Protein AF-A0A2P8HW48-F1 (afdb_monomer_lite)

Organism: NCBI:txid517424

Foldseek 3Di:
DDPPPPPCPPDDDQQDWKDAPNDIWGFNDDDRFWTWTWDADPDCPDDDRTDIDIGGSSRIDDD

Sequence (63 aa):
MSDELEELSGTFEIGQTVYYQGEEMTVINELERTLVLEYVHFVPLSEDDHERIVVRKNKVTLQ

Secondary structure (DSSP, 8-state):
---------PPPPTT-EEEETTEEEEEEEE-SSEEEEEEE-SS--SS--EEEEEEEGGG-B--

Structure (mmCIF, N/CA/C/O backbone):
data_AF-A0A2P8HW48-F1
#
_entry.id   AF-A0A2P8HW48-F1
#
loop_
_atom_site.group_PDB
_atom_site.id
_atom_site.type_symbol
_atom_site.label_atom_id
_atom_site.label_alt_id
_atom_site.label_comp_id
_atom_site.label_asym_id
_atom_site.label_entity_id
_atom_site.label_seq_id
_atom_site.pdbx_PDB_ins_code
_atom_site.Cartn_x
_atom_site.Cartn_y
_atom_site.Cartn_z
_atom_site.occupancy
_atom_site.B_iso_or_equiv
_atom_site.auth_seq_id
_atom_site.auth_comp_id
_atom_site.auth_asym_id
_atom_site.auth_atom_id
_atom_site.pdbx_PDB_model_num
ATOM 1 N N . MET A 1 1 ? -4.015 -21.787 20.398 1.00 42.50 1 MET A N 1
ATOM 2 C CA . MET A 1 1 ? -3.959 -21.281 19.015 1.00 42.50 1 MET A CA 1
ATOM 3 C C . MET A 1 1 ? -4.152 -19.794 19.155 1.00 42.50 1 MET A C 1
ATOM 5 O O . MET A 1 1 ? -5.280 -19.343 19.258 1.00 42.50 1 MET A O 1
ATOM 9 N N . SER A 1 2 ? -3.041 -19.129 19.446 1.00 44.09 2 SER A N 1
ATOM 10 C CA . SER A 1 2 ? -2.963 -17.715 19.790 1.00 44.09 2 SER A CA 1
ATOM 11 C C . SER A 1 2 ? -3.392 -16.877 18.599 1.00 44.09 2 SER A C 1
ATOM 13 O O . SER A 1 2 ? -3.070 -17.214 17.463 1.00 44.09 2 SER A O 1
ATOM 15 N N . ASP A 1 3 ? -4.143 -15.831 18.898 1.00 43.31 3 ASP A N 1
ATOM 16 C CA . ASP A 1 3 ? -4.679 -14.828 17.996 1.00 43.31 3 ASP A CA 1
ATOM 17 C C . ASP A 1 3 ? -3.568 -14.094 17.218 1.00 43.31 3 ASP A C 1
ATOM 19 O O . ASP A 1 3 ? -3.285 -12.930 17.458 1.00 43.31 3 ASP A O 1
ATOM 23 N N . GLU A 1 4 ? -2.949 -14.756 16.236 1.00 43.44 4 GLU A N 1
ATOM 24 C CA . GLU A 1 4 ? -2.016 -14.167 15.252 1.00 43.44 4 GLU A CA 1
ATOM 25 C C . GLU A 1 4 ? -2.751 -13.326 14.185 1.00 43.44 4 GLU A C 1
ATOM 27 O O . GLU A 1 4 ? -2.273 -13.102 13.076 1.00 43.44 4 GLU A O 1
ATOM 32 N N . LEU A 1 5 ? -3.950 -12.854 14.524 1.00 47.22 5 LEU A N 1
ATOM 33 C CA . LEU A 1 5 ? -4.574 -11.677 13.936 1.00 47.22 5 LEU A CA 1
ATOM 34 C C . LEU A 1 5 ? -4.357 -10.509 14.902 1.00 47.22 5 LEU A C 1
ATOM 36 O O . LEU A 1 5 ? -5.291 -9.757 15.173 1.00 47.22 5 LEU A O 1
ATOM 40 N N . GLU A 1 6 ? -3.140 -10.373 15.445 1.00 47.12 6 GLU A N 1
ATOM 41 C CA . GLU A 1 6 ? -2.678 -9.076 15.920 1.00 47.12 6 GLU A CA 1
ATOM 42 C C . GLU A 1 6 ? -2.914 -8.124 14.757 1.00 47.12 6 GLU A C 1
ATOM 44 O O . GLU A 1 6 ? -2.337 -8.246 13.672 1.00 47.12 6 GLU A O 1
ATOM 49 N N . GLU A 1 7 ? -3.910 -7.272 14.959 1.00 48.53 7 GLU A N 1
ATOM 50 C CA . GLU A 1 7 ? -4.253 -6.192 14.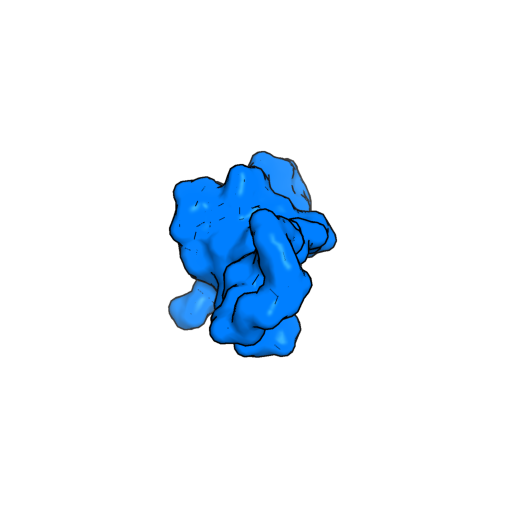076 1.00 48.53 7 GLU A CA 1
ATOM 51 C C . GLU A 1 7 ? -2.934 -5.534 13.687 1.00 48.53 7 GLU A C 1
ATOM 53 O O . GLU A 1 7 ? -2.247 -4.961 14.529 1.00 48.53 7 GLU A O 1
ATOM 58 N N . LEU A 1 8 ? -2.567 -5.604 12.407 1.00 53.25 8 LEU A N 1
ATOM 59 C CA . LEU A 1 8 ? -1.656 -4.636 11.813 1.00 53.25 8 LEU A CA 1
ATOM 60 C C . LEU A 1 8 ? -2.384 -3.278 11.838 1.00 53.25 8 LEU A C 1
ATOM 62 O O . LEU A 1 8 ? -2.753 -2.712 10.813 1.00 53.25 8 LEU A O 1
ATOM 66 N N . SER A 1 9 ? -2.614 -2.772 13.048 1.00 52.66 9 SER A N 1
ATOM 67 C CA . SER A 1 9 ? -2.837 -1.387 13.421 1.00 52.66 9 SER A CA 1
ATOM 68 C C . SER A 1 9 ? -1.506 -0.632 13.394 1.00 52.66 9 SER A C 1
ATOM 70 O O . SER A 1 9 ? -1.351 0.376 14.078 1.00 52.66 9 SER A O 1
ATOM 72 N N . GLY A 1 10 ? -0.515 -1.152 12.662 1.00 64.00 10 GLY A N 1
ATOM 73 C CA . GLY A 1 10 ? 0.673 -0.406 12.315 1.00 64.00 10 GLY A CA 1
ATOM 74 C C . GLY A 1 10 ? 0.235 0.803 11.506 1.00 64.00 10 GLY A C 1
ATOM 75 O O . GLY A 1 10 ? -0.486 0.675 10.514 1.00 64.00 10 GLY A O 1
ATOM 76 N N . THR A 1 11 ? 0.618 1.979 11.978 1.00 78.56 11 THR A N 1
ATOM 77 C CA . THR A 1 11 ? 0.578 3.200 11.184 1.00 78.56 11 THR A CA 1
ATOM 78 C C . THR A 1 11 ? 1.554 3.008 10.026 1.00 78.56 11 THR A C 1
ATOM 80 O O . THR A 1 11 ? 2.709 2.649 10.262 1.00 78.56 11 THR A O 1
ATOM 83 N N . PHE A 1 12 ? 1.091 3.185 8.793 1.00 89.69 12 PHE A N 1
ATOM 84 C CA . PHE A 1 12 ? 1.951 3.117 7.612 1.00 89.69 12 PHE A CA 1
ATOM 85 C C . PHE A 1 12 ? 2.432 4.517 7.251 1.00 89.69 12 PHE A C 1
ATOM 87 O O . PHE A 1 12 ? 1.665 5.476 7.294 1.00 89.69 12 PHE A O 1
ATOM 94 N N . GLU A 1 13 ? 3.692 4.641 6.854 1.00 91.69 13 GLU A N 1
ATOM 95 C CA . GLU A 1 13 ? 4.248 5.924 6.431 1.00 91.69 13 GLU A CA 1
ATOM 96 C C . GLU A 1 13 ? 4.087 6.110 4.919 1.00 91.69 13 GLU A C 1
ATOM 98 O O . GLU A 1 13 ? 4.275 5.183 4.133 1.00 91.69 13 GLU A O 1
ATOM 103 N N . ILE A 1 14 ? 3.750 7.323 4.477 1.00 94.00 14 ILE A N 1
ATOM 104 C CA . ILE A 1 14 ? 3.761 7.646 3.044 1.00 94.00 14 ILE A CA 1
ATOM 105 C C . ILE A 1 14 ? 5.209 7.561 2.544 1.00 94.00 14 ILE A C 1
ATOM 107 O O . ILE A 1 14 ? 6.112 8.149 3.135 1.00 94.00 14 ILE A O 1
ATOM 111 N N . GLY A 1 15 ? 5.423 6.836 1.450 1.00 92.62 15 GLY A N 1
ATOM 112 C CA . GLY A 1 15 ? 6.736 6.474 0.920 1.00 92.62 15 GLY A CA 1
ATOM 113 C C . GLY A 1 15 ? 7.268 5.136 1.439 1.00 92.62 15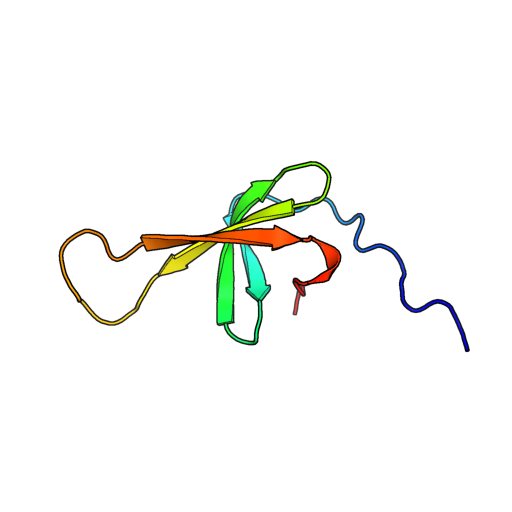 GLY A C 1
ATOM 114 O O . GLY A 1 15 ? 8.287 4.666 0.941 1.00 92.62 15 GLY A O 1
ATOM 115 N N . GLN A 1 16 ? 6.593 4.498 2.400 1.00 93.81 16 GLN A N 1
ATOM 116 C CA . GLN A 1 16 ? 6.974 3.178 2.894 1.00 93.81 16 GLN A CA 1
ATOM 117 C C . GLN A 1 16 ? 6.758 2.106 1.822 1.00 93.81 16 GLN A C 1
ATOM 119 O O . GLN A 1 16 ? 5.707 2.055 1.178 1.00 93.81 16 GLN A O 1
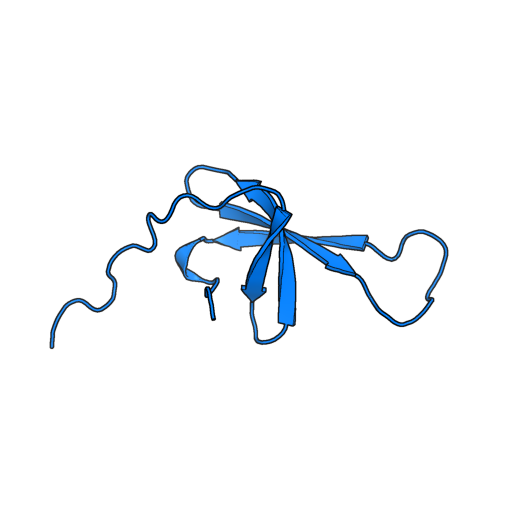ATOM 124 N N . THR A 1 17 ? 7.732 1.210 1.682 1.00 93.38 17 THR A N 1
ATOM 125 C CA . THR A 1 17 ? 7.594 -0.002 0.874 1.00 93.38 17 THR A CA 1
ATOM 126 C C . THR A 1 17 ? 6.813 -1.065 1.641 1.00 93.38 17 THR A C 1
ATOM 128 O O . THR A 1 17 ? 7.129 -1.384 2.790 1.00 93.38 17 THR A O 1
ATOM 131 N N . VAL A 1 18 ? 5.799 -1.631 0.993 1.00 93.19 18 VAL A N 1
ATOM 132 C CA . VAL A 1 18 ? 4.977 -2.738 1.494 1.00 93.19 18 VAL A CA 1
ATOM 133 C C . VAL A 1 18 ? 4.841 -3.807 0.417 1.00 93.19 18 VAL A C 1
ATOM 135 O O . VAL A 1 18 ? 5.065 -3.542 -0.761 1.00 93.19 18 VAL A O 1
ATOM 138 N N . TYR A 1 19 ? 4.414 -5.004 0.808 1.00 92.56 19 TYR A N 1
ATOM 139 C CA . TYR A 1 19 ? 4.166 -6.093 -0.132 1.00 92.56 19 TYR A CA 1
ATOM 140 C C . TYR A 1 19 ? 2.684 -6.444 -0.188 1.00 92.56 19 TYR A C 1
ATOM 142 O O . TYR A 1 19 ? 2.037 -6.627 0.848 1.00 92.56 19 TYR A O 1
ATOM 150 N N . TYR A 1 20 ? 2.149 -6.575 -1.400 1.00 91.56 20 TYR A N 1
ATOM 151 C CA . TYR A 1 20 ? 0.779 -7.013 -1.651 1.00 91.56 20 TYR A CA 1
ATOM 152 C C . TYR A 1 20 ? 0.765 -8.048 -2.773 1.00 91.56 20 TYR A C 1
ATOM 154 O O . TYR A 1 20 ? 1.270 -7.805 -3.859 1.00 91.56 20 TYR A O 1
ATOM 162 N N . GLN A 1 21 ? 0.199 -9.229 -2.503 1.00 90.25 21 GLN A N 1
ATOM 163 C CA . GLN A 1 21 ? 0.165 -10.358 -3.451 1.00 90.25 21 GLN A CA 1
ATOM 164 C C . GLN A 1 21 ? 1.545 -10.788 -3.993 1.00 90.25 21 GLN A C 1
ATOM 166 O O . GLN A 1 21 ? 1.628 -11.401 -5.051 1.00 90.25 21 GLN A O 1
ATOM 171 N N . GLY A 1 22 ? 2.618 -10.523 -3.242 1.00 87.88 22 GLY A N 1
ATOM 172 C CA . GLY A 1 22 ? 3.993 -10.833 -3.647 1.00 87.88 22 GLY A CA 1
ATOM 173 C C . GLY A 1 22 ? 4.682 -9.728 -4.450 1.00 87.88 22 GLY A C 1
ATOM 174 O O . GLY A 1 22 ? 5.882 -9.837 -4.677 1.00 87.88 22 GLY A O 1
ATOM 175 N N . GLU A 1 23 ? 3.966 -8.663 -4.813 1.00 89.19 23 GLU A N 1
ATOM 176 C CA . GLU A 1 23 ? 4.523 -7.490 -5.489 1.00 89.19 23 GLU A CA 1
ATOM 177 C C . GLU A 1 23 ? 4.958 -6.428 -4.473 1.00 89.19 23 GLU A C 1
ATOM 179 O O . GLU A 1 23 ? 4.289 -6.204 -3.457 1.00 89.19 23 GLU A O 1
ATOM 184 N N . GLU A 1 24 ? 6.078 -5.769 -4.763 1.00 91.94 24 GLU A N 1
ATOM 185 C CA . GLU A 1 24 ? 6.584 -4.624 -4.006 1.00 91.94 24 GLU A CA 1
ATOM 186 C C . GLU A 1 24 ? 5.820 -3.358 -4.412 1.00 91.94 24 GLU A C 1
ATOM 188 O O . GLU A 1 24 ? 5.726 -3.037 -5.594 1.00 91.94 24 GLU A O 1
ATOM 193 N N . MET A 1 25 ? 5.262 -2.633 -3.443 1.00 93.25 25 MET A N 1
ATOM 194 C CA . MET A 1 25 ? 4.476 -1.423 -3.688 1.00 93.25 25 MET A CA 1
ATOM 195 C C . MET A 1 25 ? 4.852 -0.303 -2.719 1.00 93.25 25 MET A C 1
ATOM 197 O O . MET A 1 25 ? 5.319 -0.551 -1.607 1.00 93.25 25 MET A O 1
ATOM 201 N N . THR A 1 26 ? 4.574 0.941 -3.101 1.00 94.69 26 THR A N 1
ATOM 202 C CA . THR A 1 26 ? 4.812 2.120 -2.258 1.00 94.69 26 THR A CA 1
ATOM 203 C C . THR A 1 26 ? 3.503 2.666 -1.698 1.00 94.69 26 THR A C 1
ATOM 205 O O . THR A 1 26 ? 2.540 2.870 -2.435 1.00 94.69 26 THR A O 1
ATOM 208 N N . VAL A 1 27 ? 3.456 2.946 -0.394 1.00 95.00 27 VAL A N 1
ATOM 209 C CA . VAL A 1 27 ? 2.320 3.628 0.241 1.00 95.00 27 VAL A CA 1
ATOM 210 C C . VAL A 1 27 ? 2.302 5.088 -0.197 1.00 95.00 27 VAL A C 1
ATOM 212 O O . VAL A 1 27 ? 3.219 5.842 0.108 1.00 95.00 27 VAL A O 1
ATOM 215 N N . ILE A 1 28 ? 1.237 5.515 -0.868 1.00 95.38 28 ILE A N 1
ATOM 216 C CA . ILE A 1 28 ? 1.060 6.913 -1.291 1.00 95.38 28 ILE A CA 1
ATOM 217 C C . ILE A 1 28 ? -0.014 7.644 -0.480 1.00 95.38 28 ILE A C 1
ATOM 219 O O . ILE A 1 28 ? -0.064 8.872 -0.483 1.00 95.38 28 ILE A O 1
ATOM 223 N N . ASN A 1 29 ? -0.872 6.906 0.233 1.00 94.94 29 ASN A N 1
ATOM 224 C CA . ASN A 1 29 ? -1.817 7.471 1.191 1.00 94.94 29 ASN A CA 1
ATOM 225 C C . ASN A 1 29 ? -2.241 6.424 2.232 1.00 94.94 29 ASN A C 1
ATOM 227 O O . ASN A 1 29 ? -2.393 5.243 1.911 1.00 94.94 29 ASN A O 1
ATOM 231 N N . GLU A 1 30 ? -2.511 6.874 3.453 1.00 93.56 30 GLU A N 1
ATOM 232 C CA . GLU A 1 30 ? -3.033 6.050 4.539 1.00 93.56 30 GLU A CA 1
ATOM 233 C C . GLU A 1 30 ? -4.432 6.532 4.939 1.00 93.56 30 GLU A C 1
ATOM 235 O O . GLU A 1 30 ? -4.668 7.705 5.218 1.00 93.56 30 GLU A O 1
ATOM 240 N N . LEU A 1 31 ? -5.375 5.596 4.996 1.00 90.94 31 LEU A N 1
ATOM 241 C CA . LEU A 1 31 ? -6.707 5.792 5.557 1.00 90.94 31 LEU A CA 1
ATOM 242 C C . LEU A 1 31 ? -6.863 4.888 6.783 1.00 90.94 31 LEU A C 1
ATOM 244 O O . LEU A 1 31 ? -6.035 4.017 7.043 1.00 90.94 31 LEU A O 1
ATOM 248 N N . GLU A 1 32 ? -7.955 5.042 7.530 1.00 88.12 32 GLU A N 1
ATOM 249 C CA . GLU A 1 32 ? -8.173 4.315 8.791 1.00 88.12 32 GLU A CA 1
ATOM 250 C C . GLU A 1 32 ? -7.959 2.794 8.651 1.00 88.12 32 GLU A C 1
ATOM 252 O O . GLU A 1 32 ? -7.254 2.184 9.452 1.00 88.12 32 GLU A O 1
ATOM 257 N N . ARG A 1 33 ? -8.501 2.183 7.587 1.00 90.06 33 ARG A N 1
ATOM 258 C CA . ARG A 1 33 ? -8.480 0.720 7.370 1.00 90.06 33 ARG A CA 1
ATOM 259 C C . ARG A 1 33 ? -7.814 0.281 6.070 1.00 90.06 33 ARG A C 1
ATOM 261 O O . ARG A 1 33 ? -7.675 -0.920 5.822 1.00 90.06 33 ARG A O 1
ATOM 268 N N . THR A 1 34 ? -7.448 1.233 5.223 1.00 93.69 34 THR A N 1
ATOM 269 C CA . THR A 1 34 ? -6.953 0.976 3.870 1.00 93.69 34 THR A CA 1
ATOM 270 C C . THR A 1 34 ? -5.726 1.815 3.567 1.00 93.69 34 THR A C 1
ATOM 272 O O . THR A 1 34 ? -5.548 2.885 4.136 1.00 93.69 34 THR A O 1
ATOM 275 N N . LEU A 1 35 ? -4.918 1.339 2.633 1.00 94.44 35 LEU A N 1
ATOM 276 C CA . LEU A 1 35 ? -3.791 2.041 2.045 1.00 94.44 35 LEU A CA 1
ATOM 277 C C . LEU A 1 35 ? -4.091 2.279 0.576 1.00 94.44 35 LEU A C 1
ATOM 279 O O . LEU A 1 35 ? -4.731 1.446 -0.070 1.00 94.44 35 LEU A O 1
ATOM 283 N N . VAL A 1 36 ? -3.621 3.406 0.062 1.00 95.06 36 VAL A N 1
ATOM 284 C CA . VAL A 1 36 ? -3.476 3.603 -1.375 1.00 95.06 36 VAL A CA 1
ATOM 285 C C . VAL A 1 36 ? -2.026 3.291 -1.703 1.00 95.06 36 VAL A C 1
ATOM 287 O O . VAL A 1 36 ? -1.123 3.909 -1.137 1.00 95.06 36 VAL A O 1
ATOM 290 N N . LEU A 1 37 ? -1.822 2.308 -2.570 1.00 94.50 37 LEU A N 1
ATOM 291 C CA . LEU A 1 37 ? -0.512 1.830 -2.986 1.00 94.50 37 LEU A CA 1
ATOM 292 C C . LEU A 1 37 ? -0.282 2.177 -4.452 1.00 94.50 37 LEU A C 1
ATOM 294 O O . LEU A 1 37 ? -1.233 2.162 -5.234 1.00 94.50 37 LEU A O 1
ATOM 298 N N . GLU A 1 38 ? 0.962 2.458 -4.808 1.00 93.25 38 GLU A N 1
ATOM 299 C CA . GLU A 1 38 ? 1.409 2.668 -6.183 1.00 93.25 38 GLU A CA 1
ATOM 300 C C . GLU A 1 38 ? 2.443 1.602 -6.554 1.00 93.25 38 GLU A C 1
ATOM 302 O O . GLU A 1 38 ? 3.328 1.281 -5.755 1.00 93.25 38 GLU A O 1
ATOM 307 N N . TYR A 1 39 ? 2.301 1.040 -7.754 1.00 85.88 39 TYR A N 1
ATOM 308 C CA . TYR A 1 39 ? 3.2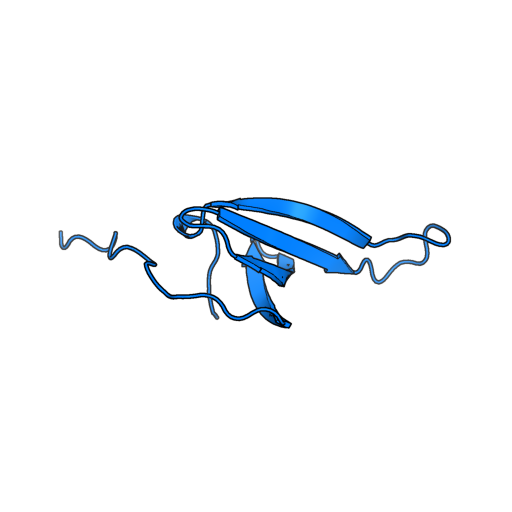80 0.148 -8.370 1.00 85.88 39 TYR A CA 1
ATOM 309 C C . TYR A 1 39 ? 3.890 0.830 -9.584 1.00 85.88 39 TYR A C 1
ATOM 311 O O . TYR A 1 39 ? 3.180 1.447 -10.379 1.00 85.88 39 TYR A O 1
ATOM 319 N N . VAL A 1 40 ? 5.206 0.700 -9.731 1.00 72.56 40 VAL A N 1
ATOM 320 C CA . VAL A 1 40 ? 5.925 1.178 -10.911 1.00 72.56 40 VAL A CA 1
ATOM 321 C C . VAL A 1 40 ? 6.214 -0.024 -11.795 1.00 72.56 40 VAL A C 1
ATOM 323 O O . VAL A 1 40 ? 7.031 -0.877 -11.445 1.00 72.56 40 VAL A O 1
ATOM 326 N N . HIS A 1 41 ? 5.573 -0.089 -12.960 1.00 66.75 41 HIS A N 1
ATOM 327 C CA . HIS A 1 41 ? 5.944 -1.084 -13.957 1.00 66.75 41 HIS A CA 1
ATOM 328 C C . HIS A 1 41 ? 7.340 -0.762 -14.505 1.00 66.75 41 HIS A C 1
ATOM 330 O O . HIS A 1 41 ? 7.597 0.321 -15.020 1.00 66.75 41 HIS A O 1
ATOM 336 N N . PHE A 1 42 ? 8.263 -1.724 -14.428 1.00 60.59 42 PHE A N 1
ATOM 337 C CA . PHE A 1 42 ? 9.611 -1.576 -15.000 1.00 60.59 42 PHE A CA 1
ATOM 338 C C . PHE A 1 42 ? 9.626 -1.700 -16.540 1.00 60.59 42 PHE A C 1
ATOM 340 O O . PHE A 1 42 ? 10.678 -1.610 -17.174 1.00 60.59 42 PHE A O 1
ATOM 347 N N . VAL A 1 43 ? 8.468 -1.944 -17.161 1.00 59.84 43 VAL A N 1
ATOM 348 C CA . VAL A 1 43 ? 8.319 -2.115 -18.609 1.00 59.84 43 VAL A CA 1
ATOM 349 C C . VAL A 1 43 ? 7.687 -0.842 -19.171 1.00 59.84 43 VAL A C 1
ATOM 351 O O . VAL A 1 43 ? 6.589 -0.524 -18.735 1.00 59.84 43 VAL A O 1
ATOM 354 N N . PRO A 1 44 ? 8.328 -0.132 -20.120 1.00 52.25 44 PRO A N 1
ATOM 355 C CA . PRO A 1 44 ? 7.812 1.130 -20.636 1.00 52.25 44 PRO A CA 1
ATOM 356 C C . PRO A 1 44 ? 6.618 0.843 -21.549 1.00 52.25 44 PRO A C 1
ATOM 358 O O . PRO A 1 44 ? 6.786 0.514 -22.727 1.00 52.25 44 PRO A O 1
ATOM 361 N N . LEU A 1 45 ? 5.412 0.938 -21.005 1.00 54.28 45 LEU A N 1
ATOM 362 C CA . LEU A 1 45 ? 4.154 0.756 -21.714 1.00 54.28 45 LEU A CA 1
ATOM 363 C C . LEU A 1 45 ? 3.367 2.069 -21.692 1.00 54.28 45 LEU A C 1
ATOM 365 O O . LEU A 1 45 ? 2.199 2.101 -21.346 1.00 54.28 45 LEU A O 1
ATOM 369 N N . SER A 1 46 ? 3.983 3.118 -22.249 1.00 57.81 46 SER A N 1
ATOM 370 C CA . SER A 1 46 ? 3.437 4.476 -22.440 1.00 57.81 46 SER A CA 1
ATOM 371 C C . SER A 1 46 ? 3.558 5.408 -21.226 1.00 57.81 46 SER A C 1
ATOM 373 O O . SER A 1 46 ? 3.964 5.007 -20.149 1.00 57.81 46 SER A O 1
ATOM 375 N N . GLU A 1 47 ? 3.347 6.708 -21.448 1.00 57.38 47 GLU A N 1
ATOM 376 C CA . GLU A 1 47 ? 3.819 7.817 -20.596 1.00 57.38 47 GLU A CA 1
ATOM 377 C C . GLU A 1 47 ? 3.174 7.927 -19.191 1.00 57.38 47 GLU A C 1
ATOM 379 O O . GLU A 1 47 ? 3.378 8.941 -18.528 1.00 57.38 47 GLU A O 1
ATOM 384 N N . ASP A 1 48 ? 2.433 6.922 -18.706 1.00 56.53 48 ASP A N 1
ATOM 385 C CA . ASP A 1 48 ? 1.726 6.984 -17.415 1.00 56.53 48 ASP A CA 1
ATOM 386 C C . ASP A 1 48 ? 1.556 5.587 -16.760 1.00 56.53 48 ASP A C 1
ATO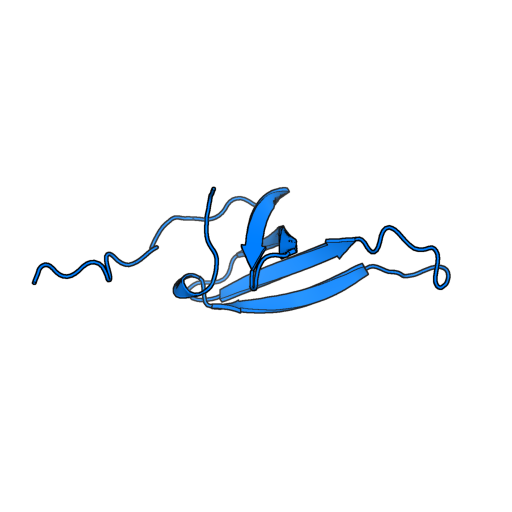M 388 O O . ASP A 1 48 ? 0.451 5.111 -16.508 1.00 56.53 48 ASP A O 1
ATOM 392 N N . ASP A 1 49 ? 2.675 4.901 -16.496 1.00 63.47 49 ASP A N 1
ATOM 393 C CA . ASP A 1 49 ? 2.733 3.507 -16.002 1.00 63.47 49 ASP A CA 1
ATOM 394 C C . ASP A 1 49 ? 2.559 3.356 -14.468 1.00 63.47 49 ASP A C 1
ATOM 396 O O . ASP A 1 49 ? 3.047 2.399 -13.856 1.00 63.47 49 ASP A O 1
ATOM 400 N N . HIS A 1 50 ? 1.884 4.307 -13.815 1.00 68.81 50 HIS A N 1
ATOM 401 C CA . HIS A 1 50 ? 1.631 4.267 -12.372 1.00 68.81 50 HIS A CA 1
ATOM 402 C C . HIS A 1 50 ? 0.242 3.695 -12.071 1.00 68.81 50 HIS A C 1
ATOM 404 O O . HIS A 1 50 ? -0.760 4.416 -12.033 1.00 68.81 50 HIS A O 1
ATOM 410 N N . GLU A 1 51 ? 0.175 2.389 -11.805 1.00 81.75 51 GLU A N 1
ATOM 411 C CA . GLU A 1 51 ? -1.056 1.764 -11.326 1.00 81.75 51 GLU A CA 1
ATOM 412 C C . GLU A 1 51 ? -1.228 1.983 -9.820 1.00 81.75 51 GLU A C 1
ATOM 414 O O . GLU A 1 51 ? -0.320 1.755 -9.015 1.00 81.75 51 GLU A O 1
ATOM 419 N N . ARG A 1 52 ? -2.432 2.421 -9.429 1.00 89.88 52 ARG A N 1
ATOM 420 C CA . ARG A 1 52 ? -2.805 2.657 -8.030 1.00 89.88 52 ARG A CA 1
ATOM 421 C C . ARG A 1 52 ? -3.905 1.716 -7.591 1.00 89.88 52 ARG A C 1
ATOM 423 O O . ARG A 1 52 ? -4.899 1.532 -8.291 1.00 89.88 52 ARG A O 1
ATOM 430 N N . ILE A 1 53 ? -3.778 1.198 -6.377 1.00 92.94 53 ILE A N 1
ATOM 431 C CA . ILE A 1 53 ? -4.752 0.281 -5.789 1.00 92.94 53 ILE A CA 1
ATOM 432 C C . ILE A 1 53 ? -5.077 0.667 -4.349 1.00 92.94 53 ILE A C 1
ATOM 434 O O . ILE A 1 53 ? -4.226 1.143 -3.601 1.00 92.94 53 ILE A O 1
ATOM 438 N N . VAL A 1 54 ? -6.329 0.439 -3.948 1.00 94.75 54 VAL A N 1
ATOM 439 C CA . VAL A 1 54 ? -6.777 0.588 -2.560 1.00 94.75 54 VAL A CA 1
ATOM 440 C C . VAL A 1 54 ? -6.844 -0.787 -1.903 1.00 94.75 54 VAL A C 1
ATOM 442 O O . VAL A 1 54 ? -7.621 -1.645 -2.323 1.00 94.75 54 VAL A O 1
ATOM 445 N N . VAL A 1 55 ? -6.052 -0.999 -0.854 1.00 93.69 55 VAL A N 1
ATOM 446 C CA . VAL A 1 55 ? -5.882 -2.304 -0.192 1.00 93.69 55 VAL A CA 1
ATOM 447 C C . VAL A 1 55 ? -6.164 -2.178 1.302 1.00 93.69 55 VAL A C 1
ATOM 449 O O . VAL A 1 55 ? -5.877 -1.152 1.906 1.00 93.69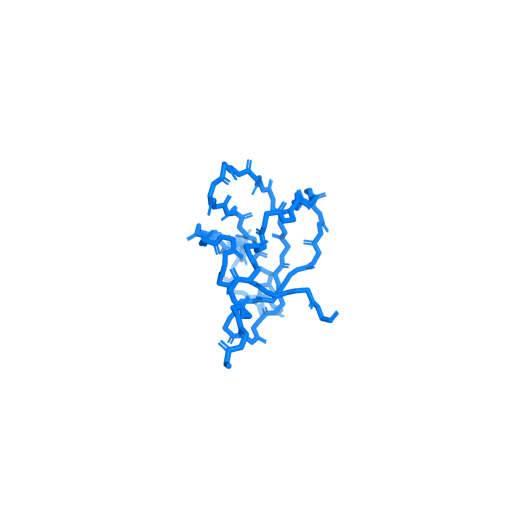 55 VAL A O 1
ATOM 452 N N . ARG A 1 56 ? -6.740 -3.206 1.938 1.00 92.56 56 ARG A N 1
ATOM 453 C CA . ARG A 1 56 ? -6.909 -3.225 3.405 1.00 92.56 56 ARG A CA 1
ATOM 454 C C . ARG A 1 56 ? -5.562 -3.426 4.099 1.00 92.56 56 ARG A C 1
ATOM 456 O O . ARG A 1 56 ? -4.795 -4.283 3.676 1.00 92.56 56 ARG A O 1
ATOM 463 N N . LYS A 1 57 ? -5.317 -2.726 5.211 1.00 93.12 57 LYS A N 1
ATOM 464 C CA . LYS A 1 57 ? -4.051 -2.817 5.972 1.00 93.12 57 LYS A CA 1
ATOM 465 C C . LYS A 1 57 ? -3.668 -4.251 6.356 1.00 93.12 57 LYS A C 1
ATOM 467 O O . LYS A 1 57 ? -2.516 -4.637 6.255 1.00 93.12 57 LYS A O 1
ATOM 472 N N . ASN A 1 58 ? -4.646 -5.092 6.688 1.00 89.62 58 ASN A N 1
ATOM 473 C CA . ASN A 1 58 ? -4.410 -6.500 7.032 1.00 89.62 58 ASN A CA 1
ATOM 474 C C . ASN A 1 58 ? -4.120 -7.427 5.833 1.00 89.62 58 ASN A C 1
ATOM 476 O O . ASN A 1 58 ? -4.111 -8.648 5.986 1.00 89.62 58 ASN A O 1
ATOM 480 N N . LYS A 1 59 ? -3.980 -6.877 4.625 1.00 91.94 59 LYS A N 1
ATOM 481 C CA . LYS A 1 59 ? -3.621 -7.612 3.406 1.00 91.94 59 LYS A CA 1
ATOM 482 C C . LYS A 1 59 ? -2.225 -7.276 2.899 1.00 91.94 59 LYS A C 1
ATOM 484 O O . LYS A 1 59 ? -1.810 -7.884 1.917 1.00 91.94 59 LYS A O 1
ATOM 489 N N . VAL A 1 60 ? -1.535 -6.340 3.543 1.00 91.19 60 VAL A N 1
ATOM 490 C CA . VAL A 1 60 ? -0.159 -5.980 3.210 1.00 91.19 60 VAL A CA 1
ATOM 491 C C . VAL A 1 60 ? 0.798 -6.517 4.265 1.00 91.19 60 VAL A C 1
ATOM 493 O O . VAL A 1 60 ? 0.409 -6.710 5.417 1.00 91.19 60 VAL A O 1
ATOM 496 N N . THR A 1 61 ? 2.048 -6.743 3.877 1.00 90.75 61 THR A N 1
ATOM 497 C CA . THR A 1 61 ? 3.114 -7.160 4.794 1.00 90.75 61 THR A CA 1
ATOM 498 C C . THR A 1 61 ? 4.304 -6.212 4.716 1.00 90.75 61 THR A C 1
ATOM 500 O O . THR A 1 61 ? 4.615 -5.672 3.653 1.00 90.75 61 THR A O 1
ATOM 503 N N . LEU A 1 62 ? 4.972 -6.034 5.852 1.00 85.56 62 LEU A N 1
ATOM 504 C CA . LEU A 1 62 ? 6.312 -5.462 5.959 1.00 85.56 62 LEU A CA 1
ATOM 505 C C . LEU A 1 62 ? 7.260 -6.666 5.979 1.00 85.56 62 LEU A C 1
ATOM 507 O O . LEU A 1 62 ? 6.966 -7.620 6.696 1.00 85.56 62 LEU A O 1
ATOM 511 N N . GLN A 1 63 ? 8.281 -6.694 5.124 1.00 72.75 63 GLN A N 1
ATOM 512 C CA . GLN A 1 63 ? 9.205 -7.836 5.025 1.00 72.75 63 GLN A CA 1
ATOM 513 C C . GLN A 1 63 ? 9.876 -8.184 6.357 1.00 72.75 63 GLN A C 1
ATOM 515 O O . GLN A 1 63 ? 10.164 -7.241 7.129 1.00 72.75 63 GLN A O 1
#

Radius of gyration: 13.21 Å; chains: 1; bounding box: 18×29×42 Å

pLDDT: mean 79.05, std 18.06, range [42.5, 95.38]